Protein AF-A0A0W0S0T2-F1 (afdb_monomer)

Mean predicted aligned error: 8.95 Å

Secondary structure (DSSP, 8-state):
-HHHHHHHHHHHHHSHHHHHHHHHHH-TTTTT-HHHHHHHHHHHHHHHHHHHHT-SHHHHHHHHHHHHHHHHHHHHHHHHTT-----TTSTTT----S-HHHHHHHHHHHHHHHHHHHHHH-

Structure (mmCIF, N/CA/C/O backbone):
data_AF-A0A0W0S0T2-F1
#
_entry.id   AF-A0A0W0S0T2-F1
#
loop_
_atom_site.group_PDB
_atom_site.id
_atom_site.type_symbol
_atom_site.label_atom_id
_atom_site.label_alt_id
_atom_site.label_comp_id
_atom_site.label_asym_id
_atom_site.label_entity_id
_atom_site.label_seq_id
_atom_site.pdbx_PDB_ins_code
_atom_site.Cartn_x
_atom_site.Cartn_y
_atom_site.Cartn_z
_atom_site.occupancy
_atom_site.B_iso_or_equiv
_atom_site.auth_seq_id
_atom_site.auth_comp_id
_atom_site.auth_asym_id
_atom_site.auth_atom_id
_atom_site.pdbx_PDB_model_num
ATOM 1 N N . MET A 1 1 ? 6.034 -9.127 -5.702 1.00 75.31 1 MET A N 1
ATOM 2 C CA . MET A 1 1 ? 5.430 -7.785 -5.534 1.00 75.31 1 MET A CA 1
ATOM 3 C C . MET A 1 1 ? 4.216 -7.571 -6.434 1.00 75.31 1 MET A C 1
ATOM 5 O O . MET A 1 1 ? 3.129 -7.475 -5.892 1.00 75.31 1 MET A O 1
ATOM 9 N N . GLY A 1 2 ? 4.341 -7.572 -7.770 1.00 78.75 2 GLY A N 1
ATOM 10 C CA . GLY A 1 2 ? 3.216 -7.242 -8.671 1.00 78.75 2 GLY A CA 1
ATOM 11 C C . GLY A 1 2 ? 1.947 -8.091 -8.504 1.00 78.75 2 GLY A C 1
ATOM 12 O O . GLY A 1 2 ? 0.876 -7.540 -8.289 1.00 78.75 2 GLY A O 1
ATOM 13 N N . ILE A 1 3 ? 2.063 -9.425 -8.519 1.00 81.88 3 ILE A N 1
ATOM 14 C CA . ILE A 1 3 ? 0.908 -10.336 -8.356 1.00 81.88 3 ILE A CA 1
ATOM 15 C C . ILE A 1 3 ? 0.193 -10.101 -7.019 1.00 81.88 3 ILE A C 1
ATOM 17 O O . ILE A 1 3 ? -1.031 -10.089 -6.957 1.00 81.88 3 ILE A O 1
ATOM 21 N N . PHE A 1 4 ? 0.966 -9.875 -5.958 1.00 81.69 4 PHE A N 1
ATOM 22 C CA . PHE A 1 4 ? 0.444 -9.653 -4.617 1.00 81.69 4 PHE A CA 1
ATOM 23 C C . PHE A 1 4 ? -0.383 -8.362 -4.544 1.00 81.69 4 PHE A C 1
ATOM 25 O O . PHE A 1 4 ? -1.530 -8.396 -4.113 1.00 81.69 4 PHE A O 1
ATOM 32 N N . LEU A 1 5 ? 0.154 -7.256 -5.076 1.00 81.25 5 LEU A N 1
ATOM 33 C CA . LEU A 1 5 ? -0.563 -5.980 -5.177 1.00 81.25 5 LEU A CA 1
ATOM 34 C C . LEU A 1 5 ? -1.870 -6.119 -5.966 1.00 81.25 5 LEU A C 1
ATOM 36 O O . LEU A 1 5 ? -2.895 -5.609 -5.529 1.00 81.25 5 LEU A O 1
ATOM 40 N N . VAL A 1 6 ? -1.858 -6.846 -7.089 1.00 84.75 6 VAL A N 1
ATOM 41 C CA . VAL A 1 6 ? -3.065 -7.066 -7.904 1.00 84.75 6 VAL A CA 1
ATOM 42 C C . VAL A 1 6 ? -4.120 -7.863 -7.136 1.00 84.75 6 VAL A C 1
ATOM 44 O O . VAL A 1 6 ? -5.280 -7.458 -7.113 1.00 84.75 6 VAL A O 1
ATOM 47 N N . ILE A 1 7 ? -3.744 -8.972 -6.491 1.00 82.44 7 ILE A N 1
ATOM 48 C CA . ILE A 1 7 ? -4.693 -9.816 -5.749 1.00 82.44 7 ILE A CA 1
ATOM 49 C C . ILE A 1 7 ? -5.309 -9.028 -4.588 1.00 82.44 7 ILE A C 1
ATOM 51 O O . ILE A 1 7 ? -6.531 -8.940 -4.497 1.00 82.44 7 ILE A O 1
ATOM 55 N N . PHE A 1 8 ? -4.486 -8.400 -3.744 1.00 77.69 8 PHE A N 1
ATOM 56 C CA . PHE A 1 8 ? -4.966 -7.660 -2.573 1.00 77.69 8 PHE A CA 1
ATOM 57 C C . PHE A 1 8 ? -5.788 -6.430 -2.953 1.00 77.69 8 PHE A C 1
ATOM 59 O O . PHE A 1 8 ? -6.828 -6.177 -2.352 1.00 77.69 8 PHE A O 1
ATOM 66 N N . SER A 1 9 ? -5.371 -5.695 -3.983 1.00 82.00 9 SER A N 1
ATOM 67 C CA . SER A 1 9 ? -6.157 -4.587 -4.524 1.00 82.00 9 SER A CA 1
ATOM 68 C C . SER A 1 9 ? -7.529 -5.049 -5.022 1.00 82.00 9 SER A C 1
ATOM 70 O O . SER A 1 9 ? -8.546 -4.423 -4.723 1.00 82.00 9 SER A O 1
ATOM 72 N N . THR A 1 10 ? -7.579 -6.172 -5.743 1.00 82.00 10 THR A N 1
ATOM 73 C CA . THR A 1 10 ? -8.840 -6.692 -6.282 1.00 82.00 10 THR A CA 1
ATOM 74 C C . THR A 1 10 ? -9.789 -7.088 -5.150 1.00 82.00 10 THR A C 1
ATOM 76 O O . THR A 1 10 ? -10.969 -6.756 -5.210 1.00 82.00 10 THR A O 1
ATOM 79 N N . LEU A 1 11 ? -9.282 -7.713 -4.081 1.00 77.44 11 LEU A N 1
ATOM 80 C CA . LEU A 1 11 ? -10.075 -8.041 -2.889 1.00 77.44 11 LEU A CA 1
ATOM 81 C C . LEU A 1 11 ? -10.654 -6.791 -2.209 1.00 77.44 11 LEU A C 1
ATOM 83 O O . LEU A 1 11 ? -11.831 -6.782 -1.852 1.00 77.44 11 LEU A O 1
ATOM 87 N N . LYS A 1 12 ? -9.873 -5.709 -2.114 1.00 75.25 12 LYS A N 1
ATOM 88 C CA . LYS A 1 12 ? -10.340 -4.411 -1.594 1.00 75.25 12 LYS A CA 1
ATOM 89 C C . LYS A 1 12 ? -11.414 -3.772 -2.490 1.00 75.25 12 LYS A C 1
ATOM 91 O O . LYS A 1 12 ? -12.315 -3.105 -1.991 1.00 75.25 12 LYS A O 1
ATOM 96 N N . LEU A 1 13 ? -11.349 -3.985 -3.809 1.00 78.81 13 LEU A N 1
ATOM 97 C CA . LEU A 1 13 ? -12.336 -3.477 -4.773 1.00 78.81 13 LEU A CA 1
ATOM 98 C C . LEU A 1 13 ? -13.673 -4.226 -4.755 1.00 78.81 13 LEU A C 1
ATOM 100 O O . LEU A 1 13 ? -14.673 -3.650 -5.180 1.00 78.81 13 LEU A O 1
ATOM 104 N N . PHE A 1 14 ? -13.718 -5.475 -4.282 1.00 79.19 14 PHE A N 1
ATOM 105 C CA . PHE A 1 14 ? -14.978 -6.220 -4.167 1.00 79.19 14 PHE A CA 1
ATOM 106 C C . PHE A 1 14 ? -15.925 -5.603 -3.127 1.00 79.19 14 PHE A C 1
ATOM 108 O O . PHE A 1 14 ? -17.133 -5.571 -3.350 1.00 79.19 14 PHE A O 1
ATOM 115 N N . HIS A 1 15 ? -15.377 -5.070 -2.031 1.00 73.88 15 HIS A N 1
ATOM 116 C CA . HIS A 1 15 ? -16.136 -4.457 -0.937 1.00 73.88 15 HIS A CA 1
ATOM 117 C C . HIS A 1 15 ? -15.615 -3.043 -0.624 1.00 73.88 15 HIS A C 1
ATOM 119 O O . HIS A 1 15 ? -15.029 -2.807 0.433 1.00 73.88 15 HIS A O 1
ATOM 125 N N . PRO A 1 16 ? -15.812 -2.073 -1.538 1.00 77.19 16 PRO A N 1
ATOM 126 C CA . PRO A 1 16 ? -15.165 -0.768 -1.442 1.00 77.19 16 PRO A CA 1
ATOM 127 C C . PRO A 1 16 ? -15.732 0.105 -0.315 1.00 77.19 16 PRO A C 1
ATOM 129 O O . PRO A 1 16 ? -14.993 0.911 0.244 1.00 77.19 16 PRO A O 1
ATOM 132 N N . LEU A 1 17 ? -17.022 -0.040 0.025 1.00 75.69 17 LEU A N 1
ATOM 133 C CA . LEU A 1 17 ? -17.641 0.682 1.145 1.00 75.69 17 LEU A CA 1
ATOM 134 C C . LEU A 1 17 ? -17.084 0.207 2.483 1.00 75.69 17 LEU A C 1
ATOM 136 O O . LEU A 1 17 ? -16.587 1.024 3.253 1.00 75.69 17 LEU A O 1
ATOM 140 N N . ASP A 1 18 ? -17.124 -1.108 2.711 1.00 69.75 18 ASP A N 1
ATOM 141 C CA . ASP A 1 18 ? -16.610 -1.711 3.937 1.00 69.75 18 ASP A CA 1
ATOM 142 C C . ASP A 1 18 ? -15.131 -1.344 4.099 1.00 69.75 18 ASP A C 1
ATOM 144 O O . ASP A 1 18 ? -14.721 -0.875 5.161 1.00 69.75 18 ASP A O 1
ATOM 148 N N . PHE A 1 19 ? -14.335 -1.484 3.025 1.00 73.88 19 PHE A N 1
ATOM 149 C CA . PHE A 1 19 ? -12.921 -1.106 3.026 1.00 73.88 19 PHE A CA 1
ATOM 150 C C . PHE A 1 19 ? -12.734 0.357 3.417 1.00 73.88 19 PHE A C 1
ATOM 152 O O . PHE A 1 19 ? -11.933 0.645 4.303 1.00 73.88 19 PHE A O 1
ATOM 159 N N . ALA A 1 20 ? -13.471 1.275 2.784 1.00 75.00 20 ALA A N 1
ATOM 160 C CA . ALA A 1 20 ? -13.356 2.696 3.073 1.00 75.00 20 ALA A CA 1
ATOM 161 C C . ALA A 1 20 ? -13.681 3.014 4.538 1.00 75.00 20 ALA A C 1
ATOM 163 O O . ALA A 1 20 ? -12.968 3.816 5.135 1.00 75.00 20 ALA A O 1
ATOM 164 N N . ASP A 1 21 ? -14.684 2.358 5.125 1.00 75.31 21 ASP A N 1
ATOM 165 C CA . ASP A 1 21 ? -15.087 2.580 6.516 1.00 75.31 21 ASP A CA 1
ATOM 166 C C . ASP A 1 21 ? -14.004 2.168 7.520 1.00 75.31 21 ASP A C 1
ATOM 168 O O . ASP A 1 21 ? -13.703 2.926 8.442 1.00 75.31 21 ASP A O 1
ATOM 172 N N . GLY A 1 22 ? -13.348 1.018 7.333 1.00 70.88 22 GLY A N 1
ATOM 173 C CA . GLY A 1 22 ? -12.230 0.654 8.214 1.00 70.88 22 GLY A CA 1
ATOM 174 C C . GLY A 1 22 ? -10.933 1.379 7.882 1.00 70.88 22 GLY A C 1
ATOM 175 O O . GLY A 1 22 ? -10.201 1.735 8.800 1.00 70.88 22 GLY A O 1
ATOM 176 N N . PHE A 1 23 ? -10.653 1.651 6.604 1.00 74.12 23 PHE A N 1
ATOM 177 C CA . PHE A 1 23 ? -9.471 2.409 6.181 1.00 74.12 23 PHE A CA 1
ATOM 178 C C . PHE A 1 23 ? -9.491 3.834 6.755 1.00 74.12 23 PHE A C 1
ATOM 180 O O . PHE A 1 23 ? -8.465 4.342 7.207 1.00 74.12 23 PHE A O 1
ATOM 187 N N . GLU A 1 24 ? -10.673 4.455 6.833 1.00 74.56 24 GLU A N 1
ATOM 188 C CA . GLU A 1 24 ? -10.891 5.765 7.456 1.00 74.56 24 GLU A CA 1
ATOM 189 C C . GLU A 1 24 ? -10.571 5.782 8.962 1.00 74.56 24 GLU A C 1
ATOM 191 O O . GLU A 1 24 ? -10.133 6.809 9.490 1.00 74.56 24 GLU A O 1
ATOM 196 N N . MET A 1 25 ? -10.745 4.657 9.667 1.00 69.75 25 MET A N 1
ATOM 197 C CA . MET A 1 25 ? -10.512 4.598 11.114 1.00 69.75 25 MET A CA 1
ATOM 198 C C . MET A 1 25 ? -9.031 4.721 11.491 1.00 69.75 25 MET A C 1
ATOM 200 O O . MET A 1 25 ? -8.736 5.306 12.536 1.00 69.75 25 MET A O 1
ATOM 204 N N . TYR A 1 26 ? -8.106 4.207 10.673 1.00 67.81 26 TYR A N 1
ATOM 205 C CA . TYR A 1 26 ? -6.676 4.176 11.010 1.00 67.81 26 TYR A CA 1
ATOM 206 C C . TYR A 1 26 ? -5.781 5.047 10.120 1.00 67.81 26 TYR A C 1
ATOM 208 O O . TYR A 1 26 ? -4.756 5.543 10.596 1.00 67.81 26 TYR A O 1
ATOM 216 N N . ASP A 1 27 ? -6.134 5.276 8.853 1.00 71.50 27 ASP A N 1
ATOM 217 C CA . ASP A 1 27 ? -5.291 6.052 7.945 1.00 71.50 27 ASP A CA 1
ATOM 218 C C . ASP A 1 27 ? -5.528 7.568 8.085 1.00 71.50 27 ASP A C 1
ATOM 220 O O . ASP A 1 27 ? -6.652 8.070 8.124 1.00 71.50 27 ASP A O 1
ATOM 224 N N . ILE A 1 28 ? -4.434 8.332 8.162 1.00 66.94 28 ILE A N 1
ATOM 225 C CA . ILE A 1 28 ? -4.459 9.783 8.414 1.00 66.94 28 ILE A CA 1
ATOM 226 C C . ILE A 1 28 ? -5.115 10.539 7.248 1.00 66.94 28 ILE A C 1
ATOM 228 O O . ILE A 1 28 ? -5.780 11.557 7.460 1.00 66.94 28 ILE A O 1
ATOM 232 N N . ILE A 1 29 ? -4.892 10.074 6.016 1.00 69.12 29 ILE A N 1
ATOM 233 C CA . ILE A 1 29 ? -5.370 10.713 4.789 1.00 69.12 29 ILE A CA 1
ATOM 234 C C . ILE A 1 29 ? -6.808 10.279 4.520 1.00 69.12 29 ILE A C 1
ATOM 236 O O . ILE A 1 29 ? -7.646 11.127 4.207 1.00 69.12 29 ILE A O 1
ATOM 240 N N . ALA A 1 30 ? -7.117 8.997 4.718 1.00 68.75 30 ALA A N 1
ATOM 241 C CA . ALA A 1 30 ? -8.471 8.468 4.593 1.00 68.75 30 ALA A CA 1
ATOM 242 C C . ALA A 1 30 ? -9.442 9.135 5.569 1.00 68.75 30 ALA A C 1
ATOM 244 O O . ALA A 1 30 ? -10.510 9.573 5.150 1.00 68.75 30 ALA A O 1
ATOM 245 N N . LYS A 1 31 ? -9.016 9.346 6.825 1.00 70.38 31 LYS A N 1
ATOM 246 C CA . LYS A 1 31 ? -9.782 10.079 7.845 1.00 70.38 31 LYS A CA 1
ATOM 247 C C . LYS A 1 31 ? -10.183 11.490 7.419 1.00 70.38 31 LYS A C 1
ATOM 249 O O . LYS A 1 31 ? -11.162 12.046 7.909 1.00 70.38 31 LYS A O 1
ATOM 254 N N . ARG A 1 32 ? -9.398 12.115 6.536 1.00 78.19 32 ARG A N 1
ATOM 255 C CA . ARG A 1 32 ? -9.673 13.464 6.027 1.00 78.19 32 ARG A CA 1
ATOM 256 C C . ARG A 1 32 ? -10.389 13.460 4.679 1.00 78.19 32 ARG A C 1
ATOM 258 O O . ARG A 1 32 ? -11.061 14.436 4.357 1.00 78.19 32 ARG A O 1
ATOM 265 N N . SER A 1 33 ? -10.228 12.408 3.883 1.00 79.25 33 SER A N 1
ATOM 266 C CA . SER A 1 33 ? -10.818 12.291 2.556 1.00 79.25 33 SER A CA 1
ATOM 267 C C . SER A 1 33 ? -11.234 10.853 2.280 1.00 79.25 33 SER A C 1
ATOM 269 O O . SER A 1 33 ? -10.428 10.024 1.863 1.00 79.25 33 SER A O 1
ATOM 271 N N . ARG A 1 34 ? -12.533 10.578 2.407 1.00 78.69 34 ARG A N 1
ATOM 272 C CA . ARG A 1 34 ? -13.111 9.277 2.045 1.00 78.69 34 ARG A CA 1
ATOM 273 C C . ARG A 1 34 ? -12.909 8.944 0.562 1.00 78.69 34 ARG A C 1
ATOM 275 O O . ARG A 1 34 ? -12.788 7.785 0.195 1.00 78.69 34 ARG A O 1
ATOM 282 N N . ILE A 1 35 ? -12.774 9.965 -0.292 1.00 82.12 35 ILE A N 1
ATOM 283 C CA . ILE A 1 35 ? -12.424 9.806 -1.714 1.00 82.12 35 ILE A CA 1
ATOM 284 C C . ILE A 1 35 ? -11.054 9.130 -1.861 1.00 82.12 35 ILE A C 1
ATOM 286 O O . ILE A 1 35 ? -10.894 8.259 -2.711 1.00 82.12 35 ILE A O 1
ATOM 290 N N . TYR A 1 36 ? -10.081 9.476 -1.010 1.00 82.38 36 TYR A N 1
ATOM 291 C CA . TYR A 1 36 ? -8.772 8.821 -1.015 1.00 82.38 36 TYR A CA 1
ATOM 292 C C . TYR A 1 36 ? -8.885 7.330 -0.678 1.00 82.38 36 TYR A C 1
ATOM 294 O O . TYR A 1 36 ? -8.238 6.518 -1.335 1.00 82.38 36 TYR A O 1
ATOM 302 N N . ALA A 1 37 ? -9.759 6.965 0.265 1.00 78.25 37 ALA A N 1
ATOM 303 C CA . ALA A 1 37 ? -10.007 5.570 0.620 1.00 78.25 37 ALA A CA 1
ATOM 304 C C . ALA A 1 37 ? -10.530 4.750 -0.574 1.00 78.25 37 ALA A C 1
ATOM 306 O O . ALA A 1 37 ? -10.042 3.655 -0.824 1.00 78.25 37 ALA A O 1
ATOM 307 N N . TYR A 1 38 ? -11.438 5.304 -1.384 1.00 81.12 38 TYR A N 1
ATOM 308 C CA . TYR A 1 38 ? -11.912 4.639 -2.608 1.00 81.12 38 TYR A CA 1
ATOM 309 C C . TYR A 1 38 ? -10.867 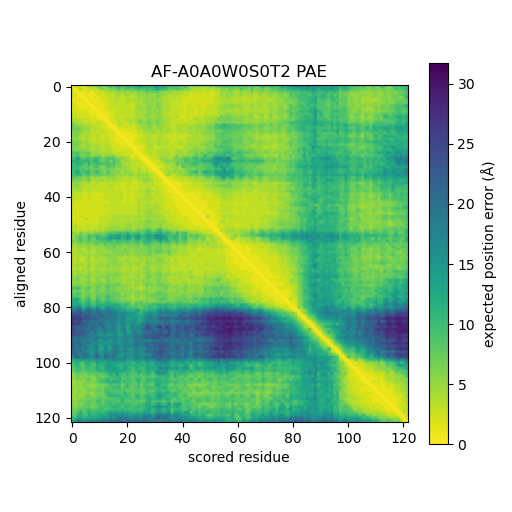4.593 -3.729 1.00 81.12 38 TYR A C 1
ATOM 311 O O . TYR A 1 38 ? -10.844 3.654 -4.524 1.00 81.12 38 TYR A O 1
ATOM 319 N N . CYS A 1 39 ? -10.000 5.603 -3.820 1.00 86.12 39 CYS A N 1
ATOM 320 C CA . CYS A 1 39 ? -8.942 5.634 -4.827 1.00 86.12 39 CYS A CA 1
ATOM 321 C C . CYS A 1 39 ? -7.767 4.707 -4.487 1.00 86.12 39 CYS A C 1
ATOM 323 O O . CYS A 1 39 ? -7.066 4.275 -5.399 1.00 86.12 39 CYS A O 1
ATOM 325 N N . TYR A 1 40 ? -7.537 4.391 -3.213 1.00 83.50 40 TYR A N 1
ATOM 326 C CA . TYR A 1 40 ? -6.372 3.621 -2.776 1.00 83.50 40 TYR A CA 1
ATOM 327 C C . TYR A 1 40 ? -6.265 2.228 -3.434 1.00 83.50 40 TYR A C 1
ATOM 329 O O . TYR A 1 40 ? -5.223 1.955 -4.038 1.00 83.50 40 TYR A O 1
ATOM 337 N N . PRO A 1 41 ? -7.325 1.389 -3.462 1.00 83.25 41 PRO A N 1
ATOM 338 C CA . PRO A 1 41 ? -7.276 0.092 -4.135 1.00 83.25 41 PRO A CA 1
ATOM 339 C C . PRO A 1 41 ? -6.961 0.225 -5.627 1.00 83.25 41 PRO A C 1
ATOM 341 O O . PRO A 1 41 ? -6.159 -0.536 -6.160 1.00 83.25 41 PRO A O 1
ATOM 344 N N . LEU A 1 42 ? -7.526 1.229 -6.304 1.00 87.00 42 LEU A N 1
ATOM 345 C CA . LEU A 1 42 ? -7.238 1.518 -7.714 1.00 87.00 42 LEU A CA 1
ATOM 346 C C . LEU A 1 42 ? -5.756 1.834 -7.946 1.00 87.00 42 LEU A C 1
ATOM 348 O O . LEU A 1 42 ? -5.173 1.373 -8.928 1.00 87.00 42 LEU A O 1
ATOM 352 N N . ILE A 1 43 ? -5.134 2.595 -7.045 1.00 87.19 43 ILE A N 1
ATOM 353 C CA . ILE A 1 43 ? -3.714 2.938 -7.151 1.00 87.19 43 ILE A CA 1
ATOM 354 C C . ILE A 1 43 ? -2.838 1.690 -6.964 1.00 87.19 43 ILE A C 1
ATOM 356 O O . ILE A 1 43 ? -1.908 1.478 -7.743 1.00 87.19 43 ILE A O 1
ATOM 360 N N . GLU A 1 44 ? -3.156 0.831 -5.992 1.00 85.06 44 GLU A N 1
ATOM 361 C CA . GLU A 1 44 ? -2.458 -0.448 -5.802 1.00 85.06 44 GLU A CA 1
ATOM 362 C C . GLU A 1 44 ? -2.605 -1.376 -7.015 1.00 85.06 44 GLU A C 1
ATOM 364 O O . GLU A 1 44 ? -1.638 -2.032 -7.406 1.00 85.06 44 GLU A O 1
ATOM 369 N N . LEU A 1 45 ? -3.781 -1.392 -7.655 1.00 87.19 45 LEU A N 1
ATOM 370 C CA . LEU A 1 45 ? -4.026 -2.183 -8.862 1.00 87.19 45 LEU A CA 1
ATOM 371 C C . LEU A 1 45 ? -3.112 -1.736 -10.004 1.00 87.19 45 LEU A C 1
ATOM 373 O O . LEU A 1 45 ? -2.456 -2.556 -10.648 1.00 87.19 45 LEU A O 1
ATOM 377 N N . LEU A 1 46 ? -3.057 -0.422 -10.240 1.00 88.56 46 LEU A N 1
ATOM 378 C CA . LEU A 1 46 ? -2.227 0.176 -11.282 1.00 88.56 46 LEU A CA 1
ATOM 379 C C . LEU A 1 46 ? -0.740 -0.077 -11.026 1.00 88.56 46 LEU A C 1
ATOM 381 O O . LEU A 1 46 ? -0.011 -0.412 -11.958 1.00 88.56 46 LEU A O 1
ATOM 385 N N . LEU A 1 47 ? -0.296 0.021 -9.772 1.00 86.31 47 LEU A N 1
ATOM 386 C CA . LEU A 1 47 ? 1.069 -0.329 -9.383 1.00 86.31 47 LEU A CA 1
ATOM 387 C C . LEU A 1 47 ? 1.367 -1.810 -9.625 1.00 86.31 47 LEU A C 1
ATOM 389 O O . LEU A 1 47 ? 2.399 -2.139 -10.208 1.00 86.31 47 LEU A O 1
ATOM 393 N N . GLY A 1 48 ? 0.460 -2.707 -9.235 1.00 86.62 48 GLY A N 1
ATOM 394 C CA . GLY A 1 48 ? 0.597 -4.142 -9.468 1.00 86.62 48 GLY A CA 1
ATOM 395 C C . GLY A 1 48 ? 0.710 -4.492 -10.955 1.00 86.62 48 GLY A C 1
ATOM 396 O O . GLY A 1 48 ? 1.586 -5.269 -11.345 1.00 86.62 48 GLY A O 1
ATOM 397 N N . LEU A 1 49 ? -0.110 -3.856 -11.799 1.00 88.56 49 LEU A N 1
ATOM 398 C CA . LEU A 1 49 ? -0.038 -3.982 -13.258 1.00 88.56 49 LEU A CA 1
ATOM 399 C C . LEU A 1 49 ? 1.253 -3.395 -13.839 1.00 88.56 49 LEU A C 1
ATOM 401 O O . LEU A 1 49 ? 1.831 -3.994 -14.748 1.00 88.56 49 LEU A O 1
ATOM 405 N N . ALA A 1 50 ? 1.730 -2.264 -13.315 1.00 86.75 50 ALA A N 1
ATOM 406 C CA . ALA A 1 50 ? 2.996 -1.663 -13.729 1.00 86.75 50 ALA A CA 1
ATOM 407 C C . ALA A 1 50 ? 4.191 -2.572 -13.391 1.00 86.75 50 ALA A C 1
ATOM 409 O O . ALA A 1 50 ? 5.072 -2.755 -14.232 1.00 86.75 50 ALA A O 1
ATOM 410 N N . TYR A 1 51 ? 4.173 -3.222 -12.219 1.00 84.25 51 TYR A N 1
ATOM 411 C CA . TYR A 1 51 ? 5.147 -4.253 -11.847 1.00 84.25 51 TYR A CA 1
ATOM 412 C C . TYR A 1 51 ? 5.101 -5.471 -12.778 1.00 84.25 51 TYR A C 1
ATOM 414 O O . TYR A 1 51 ? 6.153 -6.003 -13.118 1.00 84.25 51 TYR A O 1
ATOM 422 N N . LEU A 1 52 ? 3.910 -5.929 -13.186 1.00 85.44 52 LEU A N 1
ATOM 423 C CA . LEU A 1 52 ? 3.770 -7.067 -14.107 1.00 85.44 52 LEU A CA 1
ATOM 424 C C . LEU A 1 52 ? 4.215 -6.729 -15.534 1.00 85.44 52 LEU A C 1
ATOM 426 O O . LEU A 1 52 ? 4.800 -7.566 -16.215 1.00 85.44 52 LEU A O 1
ATOM 430 N N . SER A 1 53 ? 3.929 -5.507 -15.978 1.00 86.69 53 SER A N 1
ATOM 431 C CA . SER A 1 53 ? 4.210 -5.045 -17.341 1.00 86.69 53 SER A CA 1
ATOM 432 C C . SER A 1 53 ? 5.627 -4.487 -17.505 1.00 86.69 53 SER A C 1
ATOM 434 O O . SER A 1 53 ? 5.989 -4.091 -18.609 1.00 86.69 53 SER A O 1
ATOM 436 N N . PHE A 1 54 ? 6.415 -4.408 -16.422 1.00 79.88 54 PHE A N 1
ATOM 437 C CA . PHE A 1 54 ? 7.724 -3.738 -16.377 1.00 79.88 54 PHE A CA 1
ATOM 438 C C . PHE A 1 54 ? 7.694 -2.307 -16.950 1.00 79.88 54 PHE A C 1
ATOM 440 O O . PHE A 1 54 ? 8.665 -1.817 -17.528 1.00 79.88 54 PHE A O 1
ATOM 447 N N . PHE A 1 55 ? 6.561 -1.618 -16.795 1.00 76.25 55 PHE A N 1
ATOM 448 C CA . PHE A 1 55 ? 6.340 -0.302 -17.381 1.00 76.25 55 PHE A CA 1
ATOM 449 C C . PHE A 1 55 ? 6.911 0.786 -16.463 1.00 76.25 55 PHE A C 1
ATOM 451 O O . PHE A 1 55 ? 6.349 1.054 -15.406 1.00 76.25 55 PHE A O 1
ATOM 458 N N . LEU A 1 56 ? 8.025 1.409 -16.871 1.00 80.69 56 LEU A N 1
ATOM 459 C CA . LEU A 1 56 ? 8.756 2.440 -16.108 1.00 80.69 56 LEU A CA 1
ATOM 460 C C . LEU A 1 56 ? 9.094 2.005 -14.658 1.00 80.69 56 LEU A C 1
ATOM 462 O O . LEU A 1 56 ? 8.646 2.640 -13.700 1.00 80.69 56 LEU A O 1
ATOM 466 N N . PRO A 1 57 ? 9.949 0.980 -14.474 1.00 77.31 57 PRO A N 1
ATOM 467 C CA . PRO A 1 57 ? 10.200 0.363 -13.167 1.00 77.31 57 PRO A CA 1
ATOM 468 C C . PRO A 1 57 ? 10.670 1.360 -12.098 1.00 77.31 57 PRO A C 1
ATOM 470 O O . PRO A 1 57 ? 10.189 1.324 -10.972 1.00 77.31 57 PRO A O 1
ATOM 473 N N . ILE A 1 58 ? 11.530 2.317 -12.461 1.00 79.81 58 ILE A N 1
ATOM 474 C CA . ILE A 1 58 ? 12.030 3.358 -11.546 1.00 79.81 58 ILE A CA 1
ATOM 475 C C . ILE A 1 58 ? 10.887 4.193 -10.954 1.00 79.81 58 ILE A C 1
ATOM 477 O O . ILE A 1 58 ? 10.858 4.445 -9.748 1.00 79.81 58 ILE A O 1
ATOM 481 N N . LEU A 1 59 ? 9.928 4.603 -11.790 1.00 81.56 59 LEU A N 1
ATOM 482 C CA . LEU A 1 59 ? 8.789 5.401 -11.345 1.00 81.56 59 LEU A CA 1
ATOM 483 C C . LEU A 1 59 ? 7.855 4.556 -10.466 1.00 81.56 59 LEU A C 1
ATOM 485 O O . LEU A 1 59 ? 7.414 5.013 -9.413 1.00 81.56 59 LEU A O 1
ATOM 489 N N . THR A 1 60 ? 7.597 3.307 -10.868 1.00 84.44 60 THR A N 1
ATOM 490 C CA . THR A 1 60 ? 6.765 2.360 -10.115 1.00 84.44 60 THR A CA 1
ATOM 491 C C . THR A 1 60 ? 7.325 2.107 -8.721 1.00 84.44 60 THR A C 1
ATOM 493 O O . THR A 1 60 ? 6.570 2.138 -7.751 1.00 84.44 60 THR A O 1
ATOM 496 N N . TYR A 1 61 ? 8.639 1.899 -8.595 1.00 82.38 61 TYR A N 1
ATOM 497 C CA . TYR A 1 61 ? 9.294 1.651 -7.310 1.00 82.38 61 TYR A CA 1
ATOM 498 C C . TYR A 1 61 ? 9.183 2.865 -6.389 1.00 82.38 61 TYR A C 1
ATOM 500 O O . TYR A 1 61 ? 8.819 2.721 -5.223 1.00 82.38 61 TYR A O 1
ATOM 508 N N . LEU A 1 62 ? 9.422 4.066 -6.922 1.00 83.88 62 LEU A N 1
ATOM 509 C CA . LEU A 1 62 ? 9.357 5.303 -6.149 1.00 83.88 62 LEU A CA 1
ATOM 510 C C . LEU A 1 62 ? 7.940 5.569 -5.620 1.00 83.88 62 LEU A C 1
ATOM 512 O O . LEU A 1 62 ? 7.767 5.846 -4.434 1.00 83.88 62 LEU A O 1
ATOM 516 N N . ILE A 1 63 ? 6.917 5.410 -6.466 1.00 85.12 63 ILE A N 1
ATOM 517 C CA . ILE A 1 63 ? 5.511 5.566 -6.060 1.00 85.12 63 ILE A CA 1
ATOM 518 C C . ILE A 1 63 ? 5.120 4.488 -5.041 1.00 85.12 63 ILE A C 1
ATOM 520 O O . ILE A 1 63 ? 4.478 4.794 -4.038 1.00 85.12 63 ILE A O 1
ATOM 524 N N . THR A 1 64 ? 5.543 3.242 -5.260 1.00 83.06 64 THR A N 1
ATOM 525 C CA . THR A 1 64 ? 5.243 2.115 -4.364 1.00 83.06 64 THR A CA 1
ATOM 526 C C . THR A 1 64 ? 5.817 2.340 -2.972 1.00 83.06 64 THR A C 1
ATOM 528 O O . THR A 1 64 ? 5.111 2.143 -1.988 1.00 83.06 64 THR A O 1
ATOM 531 N N . ILE A 1 65 ? 7.059 2.820 -2.871 1.00 80.06 65 ILE A N 1
ATOM 532 C CA . ILE A 1 65 ? 7.687 3.142 -1.584 1.00 80.06 65 ILE A CA 1
ATOM 533 C C . ILE A 1 65 ? 6.914 4.245 -0.865 1.00 80.06 65 ILE A C 1
ATOM 535 O O . ILE A 1 65 ? 6.646 4.112 0.327 1.00 80.06 65 ILE A O 1
ATOM 539 N N . ILE A 1 66 ? 6.524 5.313 -1.566 1.00 84.31 66 ILE A N 1
ATOM 540 C CA . ILE A 1 66 ? 5.763 6.414 -0.961 1.00 84.31 66 ILE A CA 1
ATOM 541 C C . ILE A 1 66 ? 4.431 5.898 -0.405 1.00 84.31 66 ILE A C 1
ATOM 543 O O . ILE A 1 66 ? 4.108 6.153 0.754 1.00 84.31 66 ILE A O 1
ATOM 547 N N . ILE A 1 67 ? 3.681 5.137 -1.203 1.00 83.19 67 ILE A N 1
ATOM 548 C CA . ILE A 1 67 ? 2.352 4.646 -0.825 1.00 83.19 67 ILE A CA 1
ATOM 549 C C . ILE A 1 67 ? 2.426 3.619 0.304 1.00 83.19 67 ILE A C 1
ATOM 551 O O . ILE A 1 67 ? 1.671 3.739 1.269 1.00 83.19 67 ILE A O 1
ATOM 555 N N . LEU A 1 68 ? 3.354 2.661 0.230 1.00 79.50 68 LEU A N 1
ATOM 556 C CA . LEU A 1 68 ? 3.558 1.674 1.294 1.00 79.50 68 LEU A CA 1
ATOM 557 C C . LEU A 1 68 ? 4.033 2.333 2.590 1.00 79.50 68 LEU A C 1
ATOM 559 O O . LEU A 1 68 ? 3.580 1.953 3.660 1.00 79.50 68 LEU A O 1
ATOM 563 N N . THR A 1 69 ? 4.898 3.350 2.521 1.00 77.50 69 THR A N 1
ATOM 564 C CA . THR A 1 69 ? 5.360 4.064 3.724 1.00 77.50 69 THR A CA 1
ATOM 565 C C . THR A 1 69 ? 4.207 4.800 4.405 1.00 77.50 69 THR A C 1
ATOM 567 O O . THR A 1 69 ? 4.075 4.742 5.626 1.00 77.50 69 THR A O 1
ATOM 570 N N . ILE A 1 70 ? 3.346 5.466 3.628 1.00 79.06 70 ILE A N 1
ATOM 571 C CA . ILE A 1 70 ? 2.150 6.134 4.159 1.00 79.06 70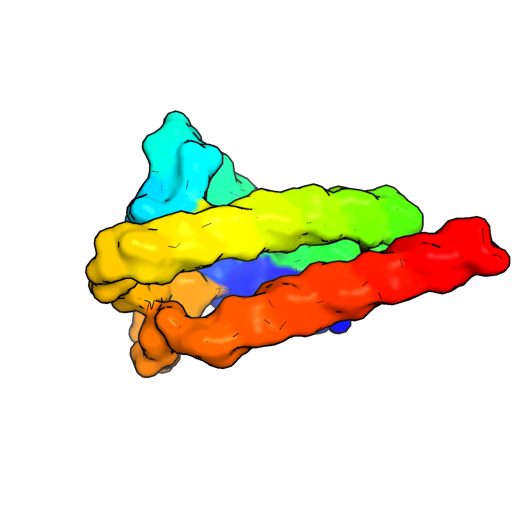 ILE A CA 1
ATOM 572 C C . ILE A 1 70 ? 1.204 5.104 4.791 1.00 79.06 70 ILE A C 1
ATOM 574 O O . ILE A 1 70 ? 0.808 5.286 5.943 1.00 79.06 70 ILE A O 1
ATOM 578 N N . GLY A 1 71 ? 0.916 4.005 4.085 1.00 73.31 71 GLY A N 1
ATOM 579 C CA . GLY A 1 71 ? 0.067 2.921 4.585 1.00 73.31 71 GLY A CA 1
ATOM 580 C C . GLY A 1 71 ? 0.613 2.296 5.870 1.00 73.31 71 GLY A C 1
ATOM 581 O O . GLY A 1 71 ? -0.113 2.183 6.854 1.00 73.31 71 GLY A O 1
ATOM 582 N N . ALA A 1 72 ? 1.915 2.005 5.923 1.00 72.31 72 ALA A N 1
ATOM 583 C CA . ALA A 1 72 ? 2.578 1.462 7.106 1.00 72.31 72 ALA A CA 1
ATOM 584 C C . ALA A 1 72 ? 2.473 2.403 8.317 1.00 72.31 72 ALA A C 1
ATOM 586 O O . ALA A 1 72 ? 2.186 1.953 9.426 1.00 72.31 72 ALA A O 1
ATOM 587 N N . ILE A 1 73 ? 2.644 3.716 8.123 1.00 74.38 73 ILE A N 1
ATOM 588 C CA . ILE A 1 73 ? 2.443 4.709 9.191 1.00 74.38 73 ILE A CA 1
ATOM 589 C C . ILE A 1 73 ? 0.980 4.713 9.662 1.00 74.38 73 ILE A C 1
ATOM 591 O O . ILE A 1 73 ? 0.733 4.809 10.868 1.00 74.38 73 ILE A O 1
ATOM 595 N N . GLY A 1 74 ? 0.020 4.593 8.740 1.00 70.19 74 GLY A N 1
ATOM 596 C CA . GLY A 1 74 ? -1.406 4.461 9.050 1.00 70.19 74 GLY A CA 1
ATOM 597 C C . GLY A 1 74 ? -1.702 3.227 9.906 1.00 70.19 74 GLY A C 1
ATOM 598 O O . GLY A 1 74 ? -2.326 3.341 10.959 1.00 70.19 74 GLY A O 1
ATOM 599 N N . VAL A 1 75 ? -1.176 2.062 9.522 1.00 67.19 75 VAL A N 1
ATOM 600 C CA . VAL A 1 75 ? -1.365 0.802 10.262 1.00 67.19 75 VAL A CA 1
ATOM 601 C C . VAL A 1 75 ? -0.712 0.862 11.647 1.00 67.19 75 VAL A C 1
ATOM 603 O O . VAL A 1 75 ? -1.338 0.472 12.632 1.00 67.19 75 VAL A O 1
ATOM 606 N N . ILE A 1 76 ? 0.505 1.411 11.768 1.00 69.94 76 ILE A N 1
ATOM 607 C CA . ILE A 1 76 ? 1.182 1.592 13.066 1.00 69.94 76 ILE A CA 1
ATOM 608 C C . ILE A 1 76 ? 0.351 2.487 13.993 1.00 69.94 76 ILE A C 1
ATOM 610 O O . ILE A 1 76 ? 0.201 2.176 15.175 1.00 69.94 76 ILE A O 1
ATOM 614 N N . LYS A 1 77 ? -0.215 3.584 13.475 1.00 67.38 77 LYS A N 1
ATOM 615 C CA . LYS A 1 77 ? -1.099 4.451 14.265 1.00 67.38 77 LYS A CA 1
ATOM 616 C C 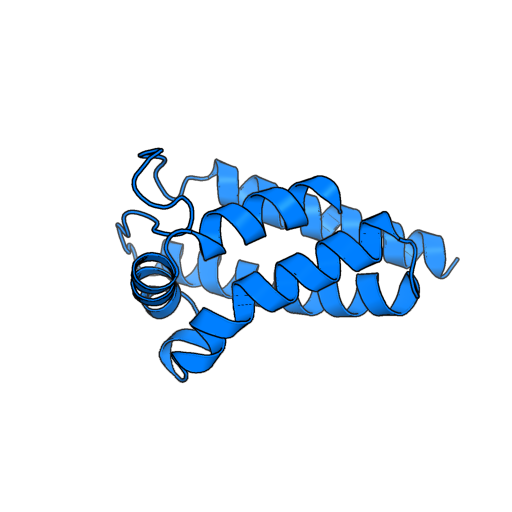. LYS A 1 77 ? -2.400 3.760 14.658 1.00 67.38 77 LYS A C 1
ATOM 618 O O . LYS A 1 77 ? -2.822 3.928 15.799 1.00 67.38 77 LYS A O 1
ATOM 623 N N . GLY A 1 78 ? -3.003 2.983 13.760 1.00 64.06 78 GLY A N 1
ATOM 624 C CA . GLY A 1 78 ? -4.186 2.172 14.060 1.00 64.06 78 GLY A CA 1
ATOM 625 C C . GLY A 1 78 ? -3.927 1.186 15.199 1.00 64.06 78 GLY A C 1
ATOM 626 O O . GLY A 1 78 ? -4.664 1.169 16.182 1.00 64.06 78 GLY A O 1
ATOM 627 N N . LEU A 1 79 ? -2.809 0.458 15.132 1.00 65.19 79 LEU A N 1
ATOM 628 C CA . LEU A 1 79 ? -2.359 -0.452 16.191 1.00 65.19 79 LEU A CA 1
ATOM 629 C C . LEU A 1 79 ? -2.127 0.274 17.526 1.00 65.19 79 LEU A C 1
ATOM 631 O O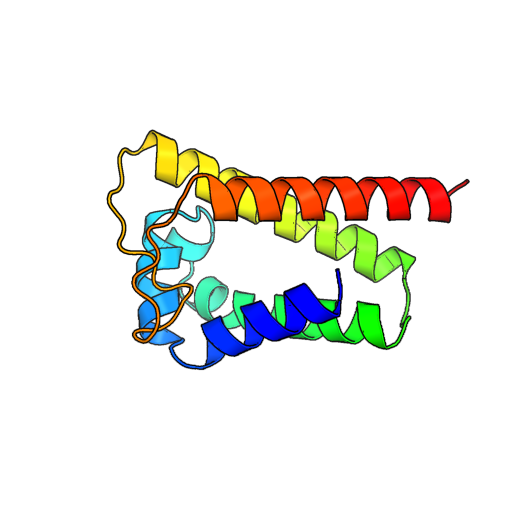 . LEU A 1 79 ? -2.559 -0.203 18.572 1.00 65.19 79 LEU A O 1
ATOM 635 N N . GLN A 1 80 ? -1.484 1.446 17.507 1.00 61.41 80 GLN A N 1
ATOM 636 C CA . GLN A 1 80 ? -1.247 2.247 18.716 1.00 61.41 80 GLN A CA 1
ATOM 637 C C . GLN A 1 80 ? -2.528 2.803 19.346 1.00 61.41 80 GLN A C 1
ATOM 639 O O . GLN A 1 80 ? -2.555 3.052 20.550 1.00 61.41 80 GLN A O 1
ATOM 644 N N . GLN A 1 81 ? -3.584 3.006 18.558 1.00 61.97 81 GLN A N 1
ATOM 645 C CA . GLN A 1 81 ? -4.873 3.491 19.049 1.00 61.97 81 GLN A CA 1
ATOM 646 C C . GLN A 1 81 ? -5.733 2.391 19.687 1.00 61.97 81 GLN A C 1
ATOM 648 O O . GLN A 1 81 ? -6.832 2.694 20.146 1.00 61.97 81 GLN A O 1
ATOM 653 N N . GLY A 1 82 ? -5.246 1.141 19.762 1.00 53.28 82 GLY A N 1
ATOM 654 C CA . GLY A 1 82 ? -5.995 0.023 20.353 1.00 53.28 82 GLY A CA 1
ATOM 655 C C . GLY A 1 82 ? -7.305 -0.253 19.615 1.00 53.28 82 GLY A C 1
ATOM 656 O O . GLY A 1 82 ? -8.277 -0.729 20.194 1.00 53.28 82 GLY A O 1
ATOM 657 N N . LEU A 1 83 ? -7.340 0.138 18.347 1.00 54.09 83 LEU A N 1
ATOM 658 C CA . LEU A 1 83 ? -8.485 0.050 17.474 1.00 54.09 83 LEU A CA 1
ATOM 659 C C . LEU A 1 83 ? -8.632 -1.430 17.073 1.00 54.09 83 LEU A C 1
ATOM 661 O O . LEU A 1 83 ? -7.935 -1.914 16.184 1.00 54.09 83 LEU A O 1
ATOM 665 N N . ASP A 1 84 ? -9.522 -2.147 17.769 1.00 45.47 84 ASP A N 1
ATOM 666 C CA . ASP A 1 84 ? -10.024 -3.491 17.427 1.00 45.47 84 ASP A CA 1
ATOM 667 C C . ASP A 1 84 ? -10.902 -3.383 16.162 1.00 45.47 84 ASP A C 1
ATOM 669 O O . ASP A 1 84 ? -12.129 -3.499 16.179 1.00 45.47 84 ASP A O 1
ATOM 673 N N . ILE A 1 85 ? -10.281 -3.003 15.045 1.00 48.66 85 ILE A N 1
ATOM 674 C CA . ILE A 1 85 ? -10.967 -2.840 13.765 1.00 48.66 85 ILE A CA 1
ATOM 675 C C . ILE A 1 85 ? -10.977 -4.219 13.130 1.00 48.66 85 ILE A C 1
ATOM 677 O O . ILE A 1 85 ? -9.946 -4.696 12.650 1.00 48.66 85 ILE A O 1
ATOM 681 N N . ASN A 1 86 ? -12.149 -4.854 13.104 1.00 45.00 86 ASN A 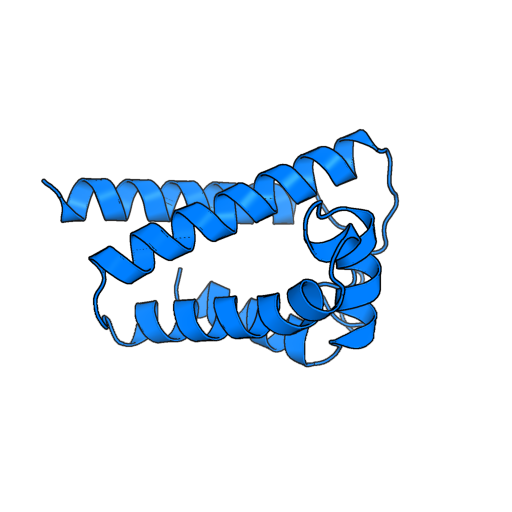N 1
ATOM 682 C CA . ASN A 1 86 ? -12.424 -5.911 12.134 1.00 45.00 86 ASN A CA 1
ATOM 683 C C . ASN A 1 86 ? -12.048 -5.368 10.753 1.00 45.00 86 ASN A C 1
ATOM 685 O O . ASN A 1 86 ? -12.674 -4.432 10.261 1.00 45.00 86 ASN A O 1
ATOM 689 N N . CYS A 1 87 ? -10.951 -5.875 10.194 1.00 45.19 87 CYS A N 1
ATOM 690 C CA . CYS A 1 87 ? -10.311 -5.261 9.048 1.00 45.19 87 CYS A CA 1
ATOM 691 C C . CYS A 1 87 ? -11.162 -5.468 7.794 1.00 45.19 87 CYS A C 1
ATOM 693 O O . CYS A 1 87 ? -11.348 -6.608 7.376 1.00 45.19 87 CYS A O 1
ATOM 695 N N . PRO A 1 88 ? -11.610 -4.404 7.121 1.00 47.34 88 PRO A N 1
ATOM 696 C CA . PRO A 1 88 ? -12.413 -4.559 5.920 1.00 47.34 88 PRO A CA 1
ATOM 697 C C . PRO A 1 88 ? -11.583 -4.648 4.629 1.00 47.34 88 PRO A C 1
ATOM 699 O O . PRO A 1 88 ? -12.128 -4.620 3.530 1.00 47.34 88 PRO A O 1
ATOM 702 N N . CYS A 1 89 ? -10.257 -4.793 4.733 1.00 45.38 89 CYS A N 1
ATOM 703 C CA . CYS A 1 89 ? -9.364 -5.016 3.590 1.00 45.38 89 CYS A CA 1
ATOM 704 C C . CYS A 1 89 ? -9.544 -6.391 2.930 1.00 45.38 89 CYS A C 1
ATOM 706 O O . CYS A 1 89 ? -9.171 -6.566 1.773 1.00 45.38 89 CYS A O 1
ATOM 708 N N . MET A 1 90 ? -10.110 -7.353 3.657 1.00 45.75 90 MET A N 1
ATOM 709 C CA . MET A 1 90 ? -10.460 -8.689 3.182 1.00 45.75 90 MET A CA 1
ATOM 710 C C . MET A 1 90 ? -11.980 -8.788 3.229 1.00 45.75 90 MET A C 1
ATOM 712 O O . MET A 1 90 ? -12.534 -9.300 4.196 1.00 45.75 90 MET A O 1
ATOM 716 N N . GLY A 1 91 ? -12.658 -8.195 2.240 1.00 42.38 91 GLY A N 1
ATOM 717 C CA . GLY A 1 91 ? -14.118 -8.102 2.210 1.00 42.38 91 GLY A CA 1
ATOM 718 C C . GLY A 1 91 ? -14.781 -9.406 2.639 1.00 42.38 91 GLY A C 1
ATOM 719 O O . GLY A 1 91 ? -14.469 -10.429 2.049 1.00 42.38 91 GLY A O 1
ATOM 720 N N . THR A 1 92 ? -15.585 -9.341 3.706 1.00 41.09 92 THR A N 1
ATOM 721 C CA . THR A 1 92 ? -16.670 -10.232 4.191 1.00 41.09 92 THR A CA 1
ATOM 722 C C . THR A 1 92 ? -16.583 -11.767 4.018 1.00 41.09 92 THR A C 1
ATOM 724 O O . THR A 1 92 ? -17.534 -12.462 4.362 1.00 41.09 92 THR A O 1
ATOM 727 N N . VAL A 1 93 ? -15.483 -12.329 3.517 1.00 40.00 93 VAL A N 1
ATOM 728 C CA . VAL A 1 93 ? -15.330 -13.736 3.100 1.00 40.00 93 VAL A CA 1
ATOM 729 C C . VAL A 1 93 ? -14.206 -14.428 3.881 1.00 40.00 93 VAL A C 1
ATOM 731 O O . VAL A 1 93 ? -14.173 -15.65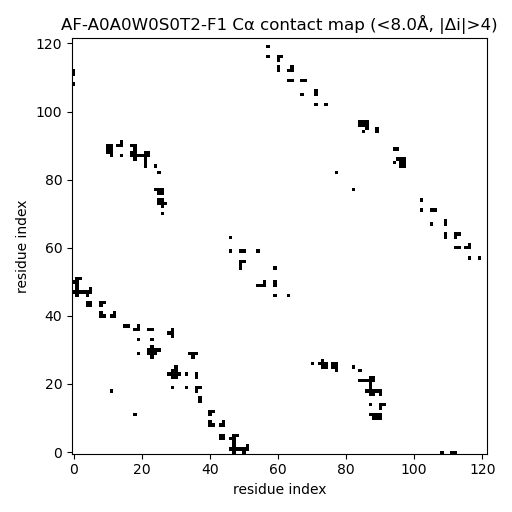3 3.970 1.00 40.00 93 VAL A O 1
ATOM 734 N N . LEU A 1 94 ? -13.297 -13.660 4.484 1.00 38.84 94 LEU A N 1
ATOM 735 C CA . LEU A 1 94 ? -12.172 -14.155 5.270 1.00 38.84 94 LEU A CA 1
ATOM 736 C C . LEU A 1 94 ? -12.051 -13.292 6.535 1.00 38.84 94 LEU A C 1
ATOM 738 O O . LEU A 1 94 ? -11.459 -12.217 6.494 1.00 38.84 94 LEU A O 1
ATOM 742 N N . ASP A 1 95 ? -12.627 -13.771 7.645 1.00 39.50 95 ASP A N 1
ATOM 743 C CA . ASP A 1 95 ? -12.453 -13.278 9.024 1.00 39.50 95 ASP A CA 1
ATOM 744 C C . ASP A 1 95 ? -10.979 -13.385 9.464 1.00 39.50 95 ASP A C 1
ATOM 746 O O . ASP A 1 95 ? -10.613 -14.185 10.329 1.00 39.50 95 ASP A O 1
ATOM 750 N N . VAL A 1 96 ? -10.088 -12.626 8.828 1.00 43.66 96 VAL A N 1
ATOM 751 C CA . VAL A 1 96 ? -8.695 -12.524 9.258 1.00 43.66 96 VAL A CA 1
ATOM 752 C C . VAL A 1 96 ? -8.562 -11.212 10.019 1.00 43.66 96 VAL A C 1
ATOM 754 O O . VAL A 1 96 ? -8.734 -10.148 9.419 1.00 43.66 96 VAL A O 1
ATOM 757 N N . PRO A 1 97 ? -8.270 -11.246 11.332 1.00 39.38 97 PRO A N 1
ATOM 758 C CA . PRO A 1 97 ? -7.991 -10.027 12.080 1.00 39.38 97 PRO A CA 1
ATOM 759 C C . PRO A 1 97 ? -6.860 -9.261 11.382 1.00 39.38 97 PRO A C 1
ATOM 761 O O . PRO A 1 97 ? -5.984 -9.889 10.780 1.00 39.38 97 PRO A O 1
ATOM 764 N N . LEU A 1 98 ? -6.865 -7.922 11.478 1.00 52.12 98 LEU A N 1
ATOM 765 C CA . LEU A 1 98 ? -5.715 -7.063 11.159 1.00 52.12 98 LEU A CA 1
ATOM 766 C C . LEU A 1 98 ? -4.553 -7.525 12.041 1.00 52.12 98 LEU A C 1
ATOM 768 O O . LEU A 1 98 ? -4.373 -7.100 13.178 1.00 52.12 98 LEU A O 1
ATOM 772 N N . SER A 1 99 ? -3.852 -8.536 11.556 1.00 52.41 99 SER A N 1
ATOM 773 C CA . SER A 1 99 ? -2.936 -9.331 12.344 1.00 52.41 99 SER A CA 1
ATOM 774 C C . SER A 1 99 ? -1.534 -8.793 12.124 1.00 52.41 99 SER A C 1
ATOM 776 O O . SER A 1 99 ? -1.214 -8.175 11.106 1.00 52.41 99 SER A O 1
ATOM 778 N N . THR A 1 100 ? -0.646 -9.109 13.053 1.00 51.41 100 THR A N 1
ATOM 779 C CA . THR A 1 100 ? 0.807 -8.969 12.914 1.00 51.41 100 THR A CA 1
ATOM 780 C C . THR A 1 100 ? 1.324 -9.501 11.567 1.00 51.41 100 THR A C 1
ATOM 782 O O . THR A 1 100 ? 2.352 -9.031 11.082 1.00 51.41 100 THR A O 1
ATOM 785 N N . VAL A 1 101 ? 0.597 -10.431 10.934 1.00 59.94 101 VAL A N 1
ATOM 786 C CA . VAL A 1 101 ? 0.867 -10.973 9.594 1.00 59.94 101 VAL A CA 1
ATOM 787 C C . VAL A 1 101 ? 0.767 -9.917 8.483 1.00 59.94 101 VAL A C 1
ATOM 789 O O . VAL A 1 101 ? 1.727 -9.775 7.732 1.00 59.94 101 VAL A O 1
ATOM 792 N N . THR A 1 102 ? -0.307 -9.119 8.404 1.00 62.22 102 THR A N 1
ATOM 793 C CA . THR A 1 102 ? -0.460 -8.090 7.350 1.00 62.22 102 THR A CA 1
ATOM 794 C C . THR A 1 102 ? 0.543 -6.949 7.508 1.00 62.22 102 THR A C 1
ATOM 796 O O . THR A 1 102 ? 1.070 -6.447 6.520 1.00 62.22 102 THR A O 1
ATOM 799 N N . LEU A 1 103 ? 0.885 -6.588 8.751 1.00 62.31 103 LEU A N 1
ATOM 800 C CA . LEU A 1 103 ? 1.954 -5.620 9.024 1.00 62.31 103 LEU A CA 1
ATOM 801 C C . LEU A 1 103 ? 3.318 -6.157 8.551 1.00 62.31 103 LEU A C 1
ATOM 803 O O . LEU A 1 103 ? 4.114 -5.425 7.968 1.00 62.31 103 LEU A O 1
ATOM 807 N N . THR A 1 104 ? 3.585 -7.443 8.789 1.00 64.31 104 THR A N 1
ATOM 808 C CA . THR A 1 104 ? 4.830 -8.096 8.361 1.00 64.31 104 THR A CA 1
ATOM 809 C C . THR A 1 104 ? 4.912 -8.197 6.835 1.00 64.31 104 THR A C 1
ATOM 811 O O . THR A 1 104 ? 5.993 -8.014 6.276 1.00 64.31 104 THR A O 1
ATOM 814 N N . GLU A 1 105 ? 3.788 -8.421 6.149 1.00 67.69 105 GLU A N 1
ATOM 815 C CA . GLU A 1 105 ? 3.713 -8.395 4.683 1.00 67.69 105 GLU A CA 1
ATOM 816 C C . GLU A 1 105 ? 3.966 -7.004 4.100 1.00 67.69 105 GLU A C 1
ATOM 818 O O . GLU A 1 105 ? 4.816 -6.885 3.218 1.00 67.69 105 GLU A O 1
ATOM 823 N N . ASP A 1 106 ? 3.313 -5.951 4.603 1.00 68.00 106 ASP A N 1
ATOM 824 C CA . ASP A 1 106 ? 3.536 -4.580 4.117 1.00 68.00 106 ASP A CA 1
ATOM 825 C C . ASP A 1 106 ? 4.982 -4.124 4.339 1.00 68.00 106 ASP A C 1
ATOM 827 O O . ASP A 1 106 ? 5.608 -3.552 3.442 1.00 68.00 106 ASP A O 1
ATOM 831 N N . ILE A 1 107 ? 5.560 -4.441 5.503 1.00 69.88 107 ILE A N 1
ATOM 832 C CA . ILE A 1 107 ? 6.973 -4.169 5.792 1.00 69.88 107 ILE A CA 1
ATOM 833 C C . ILE A 1 107 ? 7.876 -4.969 4.848 1.00 69.88 107 ILE A C 1
ATOM 835 O O . ILE A 1 107 ? 8.819 -4.413 4.286 1.00 69.88 107 ILE A O 1
ATOM 839 N N . GLY A 1 108 ? 7.591 -6.257 4.636 1.00 76.44 108 GLY A N 1
ATOM 840 C CA . GLY A 1 108 ? 8.356 -7.112 3.729 1.00 76.44 108 GLY A CA 1
ATOM 841 C C . GLY A 1 108 ? 8.319 -6.611 2.285 1.00 76.44 108 GLY A C 1
ATOM 842 O O . GLY A 1 108 ? 9.352 -6.550 1.616 1.00 76.44 108 GLY A O 1
ATOM 843 N N . MET A 1 109 ? 7.149 -6.176 1.820 1.00 73.50 109 MET A N 1
ATOM 844 C CA . MET A 1 109 ? 6.957 -5.569 0.507 1.00 73.50 109 MET A CA 1
ATOM 845 C C . MET A 1 109 ? 7.692 -4.235 0.375 1.00 73.50 109 MET A C 1
ATOM 847 O O . MET A 1 109 ? 8.371 -4.019 -0.628 1.00 73.50 109 MET A O 1
ATOM 851 N N . ALA A 1 110 ? 7.627 -3.365 1.384 1.00 72.12 110 ALA A N 1
ATOM 852 C CA . ALA A 1 110 ? 8.361 -2.102 1.387 1.00 72.12 110 ALA A CA 1
ATOM 853 C C . ALA A 1 110 ? 9.882 -2.330 1.336 1.00 72.12 110 ALA A C 1
ATOM 855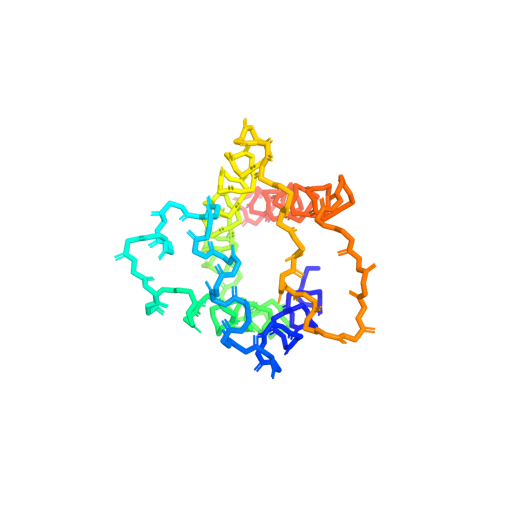 O O . ALA A 1 110 ? 10.587 -1.667 0.574 1.00 72.12 110 ALA A O 1
ATOM 856 N N . LEU A 1 111 ? 10.386 -3.314 2.087 1.00 79.50 111 LEU A N 1
ATOM 857 C CA . LEU A 1 111 ? 11.802 -3.682 2.123 1.00 79.50 111 LEU A CA 1
ATOM 858 C C . LEU A 1 111 ? 12.258 -4.258 0.771 1.00 79.50 111 LEU A C 1
ATOM 860 O O . LE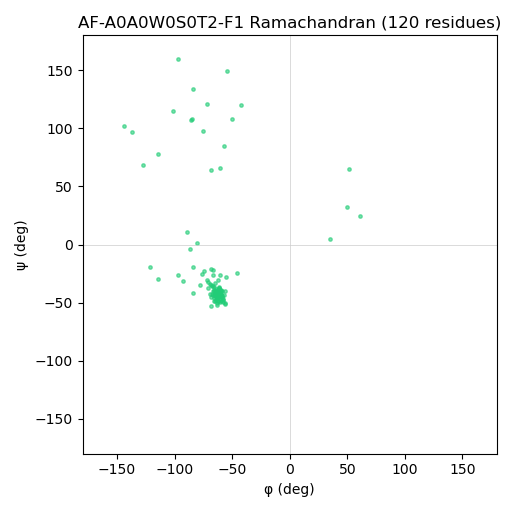U A 1 111 ? 13.293 -3.852 0.242 1.00 79.50 111 LEU A O 1
ATOM 864 N N . MET A 1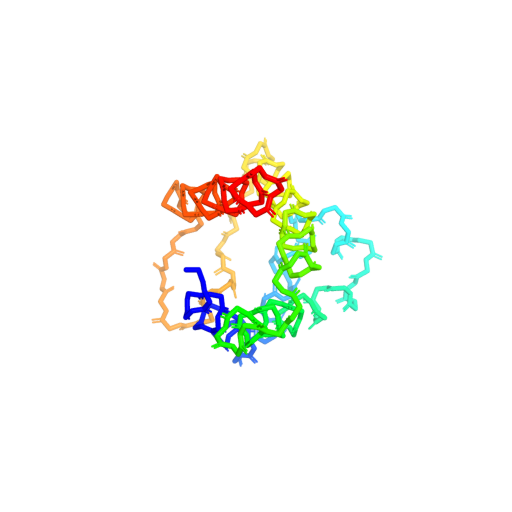 112 ? 11.452 -5.129 0.154 1.00 78.00 112 MET A N 1
ATOM 865 C CA . MET A 1 112 ? 11.706 -5.629 -1.202 1.00 78.00 112 MET A CA 1
ATOM 866 C C . MET A 1 112 ? 11.707 -4.508 -2.251 1.00 78.00 112 MET A C 1
ATOM 868 O O . MET A 1 112 ? 12.597 -4.478 -3.101 1.00 78.00 112 MET A O 1
ATOM 872 N N . ALA A 1 113 ? 10.756 -3.570 -2.190 1.00 72.69 113 ALA A N 1
ATOM 873 C CA . ALA A 1 113 ? 10.716 -2.422 -3.097 1.00 72.69 113 ALA A CA 1
ATOM 874 C C . ALA A 1 113 ? 11.950 -1.522 -2.935 1.00 72.69 113 ALA A C 1
ATOM 876 O O . ALA A 1 113 ? 12.511 -1.061 -3.928 1.00 72.69 113 ALA A O 1
ATOM 877 N N . PHE A 1 114 ? 12.408 -1.313 -1.699 1.00 76.75 114 PHE A N 1
ATOM 878 C CA . PHE A 1 114 ? 13.611 -0.538 -1.402 1.00 76.75 114 PHE A CA 1
ATOM 879 C C . PHE A 1 114 ? 14.884 -1.192 -1.962 1.00 76.75 114 PHE A C 1
ATOM 881 O O . PHE A 1 114 ? 15.701 -0.513 -2.584 1.00 76.75 114 PHE A O 1
ATOM 888 N N . ILE A 1 115 ? 15.026 -2.515 -1.817 1.00 80.81 115 ILE A N 1
ATOM 889 C CA . ILE A 1 115 ? 16.142 -3.273 -2.408 1.00 80.81 115 ILE A CA 1
ATOM 890 C C . ILE A 1 115 ? 16.119 -3.166 -3.938 1.00 80.81 115 ILE A C 1
ATOM 892 O O . ILE A 1 115 ? 17.153 -2.895 -4.545 1.00 80.81 115 ILE A O 1
ATOM 896 N N . LEU A 1 116 ? 14.947 -3.329 -4.563 1.00 77.06 116 LEU A N 1
ATOM 897 C CA . LEU A 1 116 ? 14.786 -3.196 -6.016 1.00 77.06 116 LEU A CA 1
ATOM 898 C C . LEU A 1 116 ? 15.132 -1.787 -6.514 1.00 77.06 116 LEU A C 1
ATOM 900 O O . LEU A 1 116 ? 15.724 -1.653 -7.583 1.00 77.06 116 LEU A O 1
ATOM 904 N N . LEU A 1 117 ? 14.806 -0.744 -5.746 1.00 75.00 117 LEU A N 1
ATOM 905 C CA . LEU A 1 117 ? 15.181 0.630 -6.074 1.00 75.00 117 LEU A CA 1
ATOM 906 C C . LEU A 1 117 ? 16.700 0.824 -6.008 1.00 75.00 117 LEU A C 1
ATOM 908 O O . LEU A 1 117 ? 17.271 1.376 -6.944 1.00 75.00 117 LEU A O 1
ATOM 912 N N . ILE A 1 118 ? 17.359 0.339 -4.951 1.00 78.88 118 ILE A N 1
ATOM 913 C CA . ILE A 1 118 ? 18.824 0.413 -4.822 1.00 78.88 118 ILE A CA 1
ATOM 914 C C . ILE A 1 118 ? 19.514 -0.339 -5.965 1.00 78.88 118 ILE A C 1
ATOM 916 O O . ILE A 1 118 ? 20.401 0.221 -6.602 1.00 78.88 118 ILE A O 1
ATOM 920 N N . MET A 1 119 ? 19.075 -1.563 -6.274 1.00 75.06 119 MET A N 1
ATOM 921 C CA . MET A 1 119 ? 19.613 -2.355 -7.390 1.00 75.06 119 MET A CA 1
ATOM 922 C C . MET A 1 119 ? 19.305 -1.764 -8.771 1.00 75.06 119 MET A C 1
ATOM 924 O O . MET A 1 119 ? 19.963 -2.107 -9.740 1.00 75.06 119 MET A O 1
ATOM 928 N N . SER A 1 120 ? 18.273 -0.928 -8.896 1.00 68.06 120 SER A N 1
ATOM 929 C CA . SER A 1 120 ? 17.958 -0.253 -10.158 1.00 68.06 120 SER A CA 1
ATOM 930 C C . SER A 1 120 ? 18.763 1.032 -10.359 1.00 68.06 120 SER A C 1
ATOM 932 O O . SER A 1 120 ? 18.804 1.533 -11.482 1.00 68.06 120 SER A O 1
ATOM 934 N N . ILE A 1 121 ? 19.319 1.605 -9.289 1.00 67.50 121 ILE A N 1
ATOM 935 C CA . ILE A 1 121 ? 20.118 2.837 -9.321 1.00 67.50 121 ILE A CA 1
ATOM 936 C C . ILE A 1 121 ? 21.618 2.541 -9.459 1.00 67.50 121 ILE A C 1
ATOM 938 O O . ILE A 1 121 ? 22.327 3.361 -10.042 1.00 67.50 121 ILE A O 1
ATOM 942 N N . PHE A 1 122 ? 22.093 1.414 -8.920 1.00 54.91 122 PHE A N 1
ATOM 943 C CA . PHE A 1 122 ? 23.498 0.992 -8.924 1.00 54.91 122 PHE A CA 1
ATOM 944 C C . PHE A 1 122 ? 23.738 -0.146 -9.918 1.00 54.91 122 PHE A C 1
ATOM 946 O O . PHE A 1 122 ? 24.715 -0.053 -10.693 1.00 54.91 122 PHE A O 1
#

Sequence (122 aa):
MGIFLVIFSTLKLFHPLDFADGFEMYDIIAKRSRIYAYCYPLIELLLGLAYLSFFLPILTYLITIIILTIGAIGVIKGLQQGLDINCPCMGTVLDVPLSTVTLTEDIGMALMAFILLIMSIF

Solvent-accessible surface area (backbone atoms only — not comparable to full-atom values): 6416 Å² total; per-residue (Å²): 110,26,69,56,33,35,53,52,17,50,41,24,60,76,28,45,67,54,20,28,59,44,42,29,73,34,25,76,60,21,59,76,30,64,67,52,35,62,45,45,36,57,52,38,31,52,48,11,49,31,57,69,66,60,52,59,56,73,60,48,35,54,53,48,46,54,52,45,52,53,49,52,53,16,51,54,50,24,62,73,66,70,59,87,55,76,41,23,59,45,40,99,79,52,98,55,67,77,38,77,62,59,57,49,48,54,50,50,50,41,51,51,40,51,51,53,47,52,66,73,76,106

Foldseek 3Di:
DLVVLQVLLVQCVVCQPLQLVLLLQQQPVSVVPSVCSSCLSVVSNVLSVCVVVVPVLLVSLVVLLVSLVSVLNSLVRCVVVVPQDQHCSRPPPDSDGPDPVVSVVSVVVSVVSVVVNVVVVD

InterPro domains:
  IPR009908 Methylamine utilisation protein, MauE [PF07291] (2-118)

pLDDT: mean 71.74, std 13.14, range [38.84, 88.56]

Organism: NCBI:txid29422

Radius of gyration: 14.16 Å; Cα contacts (8 Å, |Δi|>4): 136; chains: 1; bounding box: 41×28×38 Å